Protein AF-A0A5Q4YV27-F1 (afdb_monomer_lite)

Organism: NCBI:txid2604047

Radius of gyration: 23.52 Å; chains: 1; bounding box: 38×27×90 Å

Sequence (108 aa):
MLRVTIELLPDGDAELTRTLAVMTVANDDTGTPMNGHYDVELTHIEADGTTFTKTARVADFDRDRPAVDLVAAALSVVNPLKRGMASFDDRHETGKAVAAYDDDELRL

pLDDT: mean 80.71, std 23.44, range [36.44, 98.19]

Structure (mmCIF, N/CA/C/O backbone):
data_AF-A0A5Q4YV27-F1
#
_entry.id   AF-A0A5Q4YV27-F1
#
loop_
_atom_site.group_PDB
_atom_site.id
_atom_site.type_symbol
_at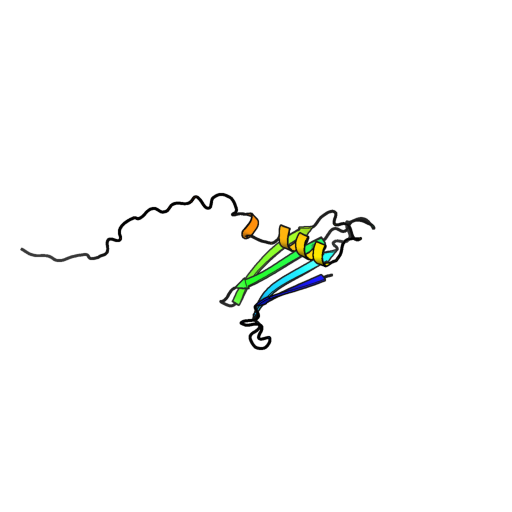om_site.label_atom_id
_atom_site.label_alt_id
_atom_site.label_comp_id
_atom_site.label_asym_id
_atom_site.label_entity_id
_atom_site.label_seq_id
_atom_site.pdbx_PDB_ins_code
_atom_site.Cartn_x
_atom_site.Cartn_y
_atom_site.Cartn_z
_atom_site.occupancy
_atom_site.B_iso_or_equiv
_atom_site.auth_seq_id
_atom_site.auth_comp_id
_atom_site.auth_asym_id
_atom_site.auth_atom_id
_atom_site.pdbx_PDB_model_num
ATOM 1 N N . MET A 1 1 ? -1.560 4.086 -10.359 1.00 87.56 1 MET A N 1
ATOM 2 C CA . MET A 1 1 ? -1.631 4.211 -8.888 1.00 87.56 1 MET A CA 1
ATOM 3 C C . MET A 1 1 ? -2.412 3.031 -8.342 1.00 87.56 1 MET A C 1
ATOM 5 O O . MET A 1 1 ? -3.460 2.717 -8.893 1.00 87.56 1 MET A O 1
ATOM 9 N N . LEU A 1 2 ? -1.903 2.392 -7.294 1.00 95.38 2 LEU A N 1
ATOM 10 C CA . LEU A 1 2 ? -2.586 1.347 -6.541 1.00 95.38 2 LEU A CA 1
ATOM 11 C C . LEU A 1 2 ? -3.004 1.913 -5.175 1.00 95.38 2 LEU A C 1
ATOM 13 O O . LEU A 1 2 ? -2.225 2.625 -4.541 1.00 95.38 2 LEU A O 1
ATOM 17 N N . ARG A 1 3 ? -4.217 1.589 -4.720 1.00 97.44 3 ARG A N 1
ATOM 18 C CA . ARG A 1 3 ? -4.699 1.889 -3.366 1.00 97.44 3 ARG A CA 1
ATOM 19 C C . ARG A 1 3 ? -5.034 0.580 -2.662 1.00 97.44 3 ARG A C 1
ATOM 21 O O . ARG A 1 3 ? -5.755 -0.242 -3.218 1.00 97.44 3 ARG A O 1
ATOM 28 N N . VAL A 1 4 ? -4.510 0.408 -1.456 1.00 97.19 4 VAL A N 1
ATOM 29 C CA . VAL A 1 4 ? -4.730 -0.759 -0.601 1.00 97.19 4 VAL A CA 1
ATOM 30 C C . VAL A 1 4 ? -5.370 -0.281 0.692 1.00 97.19 4 VAL A C 1
ATOM 32 O O . VAL A 1 4 ? -4.883 0.665 1.308 1.00 97.19 4 VAL A O 1
ATOM 35 N N . THR A 1 5 ? -6.439 -0.944 1.112 1.00 96.50 5 THR A N 1
ATOM 36 C CA . THR A 1 5 ? -7.062 -0.728 2.419 1.00 96.50 5 THR A CA 1
ATOM 37 C C . THR A 1 5 ? -6.822 -1.974 3.260 1.00 96.50 5 THR A C 1
ATOM 39 O O . THR A 1 5 ? -6.994 -3.089 2.772 1.00 96.50 5 THR A O 1
ATOM 42 N N . ILE A 1 6 ? -6.381 -1.787 4.501 1.00 94.38 6 ILE A N 1
ATOM 43 C CA . ILE A 1 6 ? -6.247 -2.861 5.484 1.00 94.38 6 ILE A CA 1
ATOM 44 C C . ILE A 1 6 ? -7.408 -2.717 6.452 1.00 94.38 6 ILE A C 1
ATOM 46 O O . ILE A 1 6 ? -7.557 -1.673 7.092 1.00 94.38 6 ILE A O 1
ATOM 50 N N . GLU A 1 7 ? -8.218 -3.761 6.552 1.00 95.50 7 GLU A N 1
ATOM 51 C CA . GLU A 1 7 ? -9.449 -3.772 7.332 1.00 95.50 7 GLU A CA 1
ATOM 52 C C . GLU A 1 7 ? -9.462 -4.967 8.278 1.00 95.50 7 GLU A C 1
ATOM 54 O O . GLU A 1 7 ? -8.980 -6.052 7.945 1.00 95.50 7 GLU A O 1
ATOM 59 N N . LEU A 1 8 ? -10.006 -4.750 9.471 1.00 93.88 8 LEU A N 1
ATOM 60 C CA . LEU A 1 8 ? -10.346 -5.803 10.412 1.00 93.88 8 LEU A CA 1
ATOM 61 C C . LEU A 1 8 ? -11.845 -6.064 10.312 1.00 93.88 8 LEU A C 1
ATOM 63 O O . LEU A 1 8 ? -12.633 -5.131 10.465 1.00 93.88 8 LEU A O 1
ATOM 67 N N . LEU A 1 9 ? -12.212 -7.323 10.088 1.00 95.88 9 LEU A N 1
ATOM 68 C CA . LEU A 1 9 ? -13.592 -7.800 10.103 1.00 95.88 9 LEU A CA 1
ATOM 69 C C . LEU A 1 9 ? -13.764 -8.683 11.346 1.00 95.88 9 LEU A C 1
ATOM 71 O O . LEU A 1 9 ? -13.319 -9.837 11.323 1.00 95.88 9 LEU A O 1
ATOM 75 N N . PRO A 1 10 ? -14.334 -8.160 12.446 1.00 92.81 10 PRO A N 1
ATOM 76 C CA . PRO A 1 10 ? -14.626 -8.958 13.632 1.00 92.81 10 PRO A CA 1
ATOM 77 C C . PRO A 1 10 ? -15.516 -10.143 13.256 1.00 92.81 10 PRO A C 1
ATOM 79 O O . PRO A 1 10 ? -16.569 -9.951 12.661 1.00 92.81 10 PRO A O 1
ATOM 82 N N . ASP A 1 11 ? -15.059 -11.365 13.531 1.00 93.62 11 ASP A N 1
ATOM 83 C CA . ASP A 1 11 ? -15.771 -12.612 13.204 1.00 93.62 11 ASP A CA 1
ATOM 84 C C . ASP A 1 11 ? -16.180 -12.763 11.722 1.00 93.62 11 ASP A C 1
ATOM 86 O O . ASP A 1 11 ? -17.078 -13.531 11.381 1.00 93.62 11 ASP A O 1
ATOM 90 N N . GLY A 1 12 ? -15.496 -12.050 10.818 1.00 90.38 12 GLY A N 1
ATOM 91 C CA . GLY A 1 12 ? -15.840 -12.010 9.395 1.00 90.38 12 GLY A CA 1
ATOM 92 C C . GLY A 1 12 ? -17.082 -11.171 9.071 1.00 90.38 12 GLY A C 1
ATOM 93 O O . GLY A 1 12 ? -17.535 -11.192 7.927 1.00 90.38 12 GLY A O 1
ATOM 94 N N . ASP A 1 13 ? -17.617 -10.431 10.043 1.00 92.88 13 ASP A N 1
ATOM 95 C CA . ASP A 1 13 ? -18.757 -9.544 9.859 1.00 92.88 13 ASP A CA 1
ATOM 96 C C . ASP A 1 13 ? -18.332 -8.257 9.139 1.00 92.88 13 ASP A C 1
ATOM 98 O O . ASP A 1 13 ? -17.562 -7.440 9.654 1.00 92.88 13 ASP A O 1
ATOM 102 N N . ALA A 1 14 ? -18.851 -8.080 7.925 1.00 90.19 14 ALA A N 1
ATOM 103 C CA . ALA A 1 14 ? -18.586 -6.908 7.106 1.00 90.19 14 ALA A CA 1
ATOM 104 C C . ALA A 1 14 ? -19.255 -5.634 7.657 1.00 90.19 14 ALA A C 1
ATOM 106 O O . ALA A 1 14 ? -18.783 -4.532 7.368 1.00 90.19 14 ALA A O 1
ATOM 107 N N . GLU A 1 15 ? -20.316 -5.746 8.460 1.00 92.06 15 GLU A N 1
ATOM 108 C CA . GLU A 1 15 ? -20.999 -4.591 9.056 1.00 92.06 15 GLU A CA 1
ATOM 109 C C . GLU A 1 15 ? -20.207 -3.990 10.223 1.00 92.06 15 GLU A C 1
ATOM 111 O O . GLU A 1 15 ? -20.317 -2.796 10.506 1.00 92.06 15 GLU A O 1
ATOM 116 N N . LEU A 1 16 ? -19.349 -4.793 10.858 1.00 90.62 16 LEU A N 1
ATOM 117 C CA . LEU A 1 16 ? -18.470 -4.378 11.954 1.00 90.62 16 LEU A CA 1
ATOM 118 C C . LEU A 1 16 ? -17.049 -4.034 11.481 1.00 90.62 16 LEU A C 1
ATOM 120 O O . LEU A 1 16 ? -16.121 -3.943 12.291 1.00 90.62 16 LEU A O 1
ATOM 124 N N . THR A 1 17 ? -16.866 -3.843 10.171 1.00 93.06 17 THR A N 1
ATOM 125 C CA . THR A 1 17 ? -15.557 -3.576 9.568 1.00 93.06 17 THR A CA 1
ATOM 126 C C . THR A 1 17 ? -14.928 -2.309 10.130 1.00 93.06 17 THR A C 1
ATOM 128 O O . THR A 1 17 ? -15.544 -1.242 10.187 1.00 93.06 17 THR A O 1
ATOM 131 N N . ARG A 1 18 ? -13.641 -2.403 10.465 1.00 92.50 18 ARG A N 1
ATOM 132 C CA . ARG A 1 18 ? -12.823 -1.261 10.865 1.00 92.50 18 ARG A CA 1
ATOM 133 C C . ARG A 1 18 ? -11.599 -1.132 9.967 1.00 92.50 18 ARG A C 1
ATOM 135 O O . ARG A 1 18 ? -10.764 -2.033 9.913 1.00 92.50 18 ARG A O 1
ATOM 142 N N . THR A 1 19 ? -11.433 0.024 9.328 1.00 95.19 19 THR A N 1
ATOM 143 C CA . THR A 1 19 ? -10.190 0.361 8.621 1.00 95.19 19 THR A CA 1
ATOM 144 C C . THR A 1 19 ? -9.048 0.560 9.618 1.00 95.19 19 THR A C 1
ATOM 146 O O . THR A 1 19 ? -9.153 1.358 10.547 1.00 95.19 19 THR A O 1
ATOM 149 N N . LEU A 1 20 ? -7.947 -0.158 9.408 1.00 94.69 20 LEU A N 1
ATOM 150 C CA . LEU A 1 20 ? -6.719 -0.054 10.199 1.00 94.69 20 LEU A CA 1
ATOM 151 C C . LEU A 1 20 ? -5.637 0.756 9.487 1.00 94.69 20 LEU A C 1
ATOM 153 O O . LEU A 1 20 ? -4.784 1.363 10.133 1.00 94.69 20 LEU A O 1
ATOM 157 N N . ALA A 1 21 ? -5.621 0.732 8.155 1.00 95.44 21 ALA A N 1
ATOM 158 C CA . ALA A 1 21 ? -4.686 1.529 7.381 1.00 95.44 21 ALA A CA 1
ATOM 159 C C . ALA A 1 21 ? -5.135 1.717 5.932 1.00 95.44 21 ALA A C 1
ATOM 161 O O . ALA A 1 21 ? -5.865 0.897 5.372 1.00 95.44 21 ALA A O 1
ATOM 162 N N . VAL A 1 22 ? -4.613 2.765 5.304 1.00 96.81 22 VAL A N 1
ATOM 163 C CA . VAL A 1 22 ? -4.691 2.984 3.858 1.00 96.81 22 VAL A CA 1
ATOM 164 C C . VAL A 1 22 ? -3.276 3.162 3.330 1.00 96.81 22 VAL A C 1
ATOM 166 O O . VAL A 1 22 ? -2.514 3.962 3.868 1.00 96.81 22 VAL A O 1
ATOM 169 N N . MET A 1 23 ? -2.928 2.427 2.278 1.00 97.19 23 MET A N 1
ATOM 170 C CA . MET A 1 23 ? -1.656 2.554 1.579 1.00 97.19 23 MET A CA 1
ATOM 171 C C . MET A 1 23 ? -1.884 2.981 0.133 1.00 97.19 23 MET A C 1
ATOM 173 O O . MET A 1 23 ? -2.703 2.390 -0.575 1.00 97.19 23 MET A O 1
ATOM 177 N N . THR A 1 24 ? -1.141 3.980 -0.326 1.00 98.12 24 THR A N 1
ATOM 178 C CA . THR A 1 24 ? -1.038 4.327 -1.743 1.00 98.12 24 THR A CA 1
ATOM 179 C C . THR A 1 24 ? 0.330 3.909 -2.269 1.00 98.12 24 THR A C 1
ATOM 181 O O . THR A 1 24 ? 1.335 4.002 -1.567 1.00 98.12 24 THR A O 1
ATOM 184 N N . VAL A 1 25 ? 0.353 3.387 -3.495 1.00 98.06 25 VAL A N 1
ATOM 185 C CA . VAL A 1 25 ? 1.576 3.049 -4.228 1.00 98.06 25 VAL A CA 1
ATOM 186 C C . VAL A 1 25 ? 1.478 3.696 -5.606 1.00 98.06 25 VAL A C 1
ATOM 188 O O . VAL A 1 25 ? 0.631 3.325 -6.432 1.00 98.06 25 VAL A O 1
ATOM 191 N N . ALA A 1 26 ? 2.301 4.707 -5.852 1.00 97.81 26 ALA A N 1
ATOM 192 C CA . ALA A 1 26 ? 2.298 5.501 -7.075 1.00 97.81 26 ALA A CA 1
ATOM 193 C C . ALA A 1 26 ? 3.617 5.308 -7.824 1.00 97.81 26 ALA A C 1
ATOM 195 O O . ALA A 1 26 ? 4.664 5.254 -7.199 1.00 97.81 26 ALA A O 1
ATOM 196 N N . ASN A 1 27 ? 3.567 5.161 -9.152 1.00 95.69 27 ASN A N 1
ATOM 197 C CA . ASN A 1 27 ? 4.785 5.150 -9.966 1.00 95.69 27 ASN A CA 1
ATOM 198 C C . ASN A 1 27 ? 5.372 6.566 -9.947 1.00 95.69 27 ASN A C 1
ATOM 200 O O . ASN A 1 27 ? 4.611 7.514 -10.128 1.00 95.69 27 ASN A O 1
ATOM 204 N N . ASP A 1 28 ? 6.673 6.693 -9.706 1.00 94.69 28 ASP A N 1
ATOM 205 C CA . ASP A 1 28 ? 7.365 7.990 -9.671 1.00 94.69 28 ASP A CA 1
ATOM 206 C C . ASP A 1 28 ? 7.898 8.431 -11.053 1.00 94.69 28 ASP A C 1
ATOM 208 O O . ASP A 1 28 ? 8.556 9.461 -11.174 1.00 94.69 28 ASP A O 1
ATOM 212 N N . ASP A 1 29 ? 7.633 7.631 -12.093 1.00 93.75 29 ASP A N 1
ATOM 213 C CA . ASP A 1 29 ? 8.034 7.817 -13.492 1.00 93.75 29 ASP A CA 1
ATOM 214 C C . ASP A 1 29 ? 9.554 7.831 -13.755 1.00 93.75 29 ASP A C 1
ATOM 216 O O . ASP A 1 29 ? 9.989 8.095 -14.876 1.00 93.75 29 ASP A O 1
ATOM 220 N N . THR A 1 30 ? 10.382 7.473 -12.769 1.00 95.06 30 THR A N 1
ATOM 221 C CA . THR A 1 30 ? 11.853 7.446 -12.907 1.00 95.06 30 THR A CA 1
ATOM 222 C C . THR A 1 30 ? 12.437 6.061 -13.211 1.00 95.06 30 THR A C 1
ATOM 224 O O . THR A 1 30 ? 13.647 5.928 -13.392 1.00 95.06 30 THR A O 1
ATOM 227 N N . GLY A 1 31 ? 11.596 5.026 -13.281 1.00 91.44 31 GLY A N 1
ATOM 228 C CA . GLY A 1 31 ? 12.008 3.665 -13.637 1.00 91.44 31 GLY A CA 1
ATOM 229 C C . GLY A 1 31 ? 12.250 3.445 -15.140 1.00 91.44 31 GLY A C 1
ATOM 230 O O . GLY A 1 31 ? 12.194 4.353 -15.965 1.00 91.44 31 GLY A O 1
ATOM 231 N N . THR A 1 32 ? 12.469 2.189 -15.519 1.00 94.38 32 THR A N 1
ATOM 232 C CA . THR A 1 32 ? 12.559 1.733 -16.916 1.00 94.38 32 THR A CA 1
ATOM 233 C C . THR A 1 32 ? 11.234 1.099 -17.377 1.00 94.38 32 THR A C 1
ATOM 235 O O . THR A 1 32 ? 10.319 0.905 -16.567 1.00 94.38 32 THR A O 1
ATOM 238 N N . PRO A 1 33 ? 11.092 0.728 -18.667 1.00 92.31 33 PRO A N 1
ATOM 239 C CA . PRO A 1 33 ? 9.927 -0.027 -19.125 1.00 92.31 33 PRO A CA 1
ATOM 240 C C . PRO A 1 33 ? 9.738 -1.376 -18.419 1.00 92.31 33 PRO A C 1
ATOM 242 O O . PRO A 1 33 ? 8.600 -1.804 -18.276 1.00 92.31 33 PRO A O 1
ATOM 245 N N . MET A 1 34 ? 10.827 -2.021 -17.977 1.00 94.56 34 MET A N 1
ATOM 246 C CA . MET A 1 34 ? 10.794 -3.333 -17.311 1.00 94.56 34 MET A CA 1
ATOM 247 C C . MET A 1 34 ? 10.741 -3.213 -15.784 1.00 94.56 34 MET A C 1
ATOM 249 O O . MET A 1 34 ? 10.069 -3.997 -15.128 1.00 94.56 34 MET A O 1
ATOM 253 N N . ASN A 1 35 ? 11.391 -2.195 -15.211 1.00 96.44 35 ASN A N 1
ATOM 254 C CA . ASN A 1 35 ? 11.478 -2.004 -13.762 1.00 96.44 35 ASN A CA 1
ATOM 255 C C . ASN A 1 35 ? 10.851 -0.670 -13.352 1.00 96.44 35 ASN A C 1
ATOM 257 O O . ASN A 1 35 ? 11.272 0.389 -13.806 1.00 96.44 35 ASN A O 1
ATOM 261 N N . GLY A 1 36 ? 9.835 -0.698 -12.495 1.00 96.25 36 GLY A N 1
ATOM 262 C CA . GLY A 1 36 ? 9.216 0.498 -11.928 1.00 96.25 36 GLY A CA 1
ATOM 263 C C . GLY A 1 36 ? 9.898 0.977 -10.648 1.00 96.25 36 GLY A C 1
ATOM 264 O O . GLY A 1 36 ? 10.507 0.201 -9.910 1.00 96.25 36 GLY A O 1
ATOM 265 N N . HIS A 1 37 ? 9.756 2.266 -10.371 1.00 97.75 37 HIS A N 1
ATOM 266 C CA . HIS A 1 37 ? 10.042 2.853 -9.070 1.00 97.75 37 HIS A CA 1
ATOM 267 C C . HIS A 1 37 ? 8.741 3.437 -8.531 1.00 97.75 37 HIS A C 1
ATOM 269 O O . HIS A 1 37 ? 7.948 3.996 -9.293 1.00 97.75 37 HIS A O 1
ATOM 275 N N . TYR A 1 38 ? 8.484 3.221 -7.245 1.00 98.12 38 TYR A N 1
ATOM 276 C CA . TYR A 1 38 ? 7.194 3.536 -6.656 1.00 98.12 38 TYR A CA 1
ATOM 277 C C . TYR A 1 38 ? 7.340 4.250 -5.322 1.00 98.12 38 TYR A C 1
ATOM 279 O O . TYR A 1 38 ? 7.988 3.733 -4.408 1.00 98.12 38 TYR A O 1
ATOM 287 N N . ASP A 1 39 ? 6.663 5.385 -5.201 1.00 98.19 39 ASP A N 1
ATOM 288 C CA . ASP A 1 39 ? 6.433 6.064 -3.937 1.00 98.19 39 ASP A CA 1
ATOM 289 C C . ASP A 1 39 ? 5.301 5.368 -3.188 1.00 98.19 39 ASP A C 1
ATOM 291 O O . ASP A 1 39 ? 4.249 5.042 -3.750 1.00 98.19 39 ASP A O 1
ATOM 295 N N . VAL A 1 40 ? 5.538 5.116 -1.905 1.00 98.12 40 VAL A N 1
ATOM 296 C CA . VAL A 1 40 ? 4.608 4.435 -1.011 1.00 98.12 40 VAL A CA 1
ATOM 297 C C . VAL A 1 40 ? 4.271 5.366 0.135 1.00 98.12 40 VAL A C 1
ATOM 299 O O . VAL A 1 40 ? 5.170 5.844 0.822 1.00 98.12 40 VAL A O 1
ATOM 302 N N . GLU A 1 41 ? 2.986 5.553 0.396 1.00 97.31 41 GLU A N 1
ATOM 303 C CA . GLU A 1 41 ? 2.488 6.234 1.587 1.00 97.31 41 GLU A CA 1
ATOM 304 C C . GLU A 1 41 ? 1.532 5.302 2.323 1.00 97.31 41 GLU A C 1
ATOM 306 O O . GLU A 1 41 ? 0.561 4.829 1.741 1.00 97.31 41 GLU A O 1
ATOM 311 N N . LEU A 1 42 ? 1.803 5.029 3.597 1.00 96.69 42 LEU A N 1
ATOM 312 C CA . LEU A 1 42 ? 0.935 4.271 4.491 1.00 96.69 42 LEU A CA 1
ATOM 313 C C . LEU A 1 42 ? 0.446 5.187 5.605 1.00 96.69 42 LEU A C 1
ATOM 315 O O . LEU A 1 42 ? 1.255 5.697 6.375 1.00 96.69 42 LEU A O 1
ATOM 319 N N . THR A 1 43 ? -0.867 5.307 5.742 1.00 95.94 43 THR A N 1
ATOM 320 C CA . THR A 1 43 ? -1.519 5.965 6.874 1.00 95.94 43 THR A CA 1
ATOM 321 C C . THR A 1 43 ? -2.157 4.902 7.758 1.00 95.94 43 THR A C 1
ATOM 323 O O . THR A 1 43 ? -3.086 4.220 7.328 1.00 95.94 43 THR A O 1
ATOM 326 N N . HIS A 1 44 ? -1.638 4.743 8.974 1.00 93.38 44 HIS A N 1
ATOM 327 C CA . HIS A 1 44 ? -2.183 3.882 10.022 1.00 93.38 44 HIS A CA 1
ATOM 328 C C . HIS A 1 44 ? -3.226 4.637 10.849 1.00 93.38 44 HIS A C 1
ATOM 330 O O . HIS A 1 44 ? -3.061 5.835 11.076 1.00 93.38 44 HIS A O 1
ATOM 336 N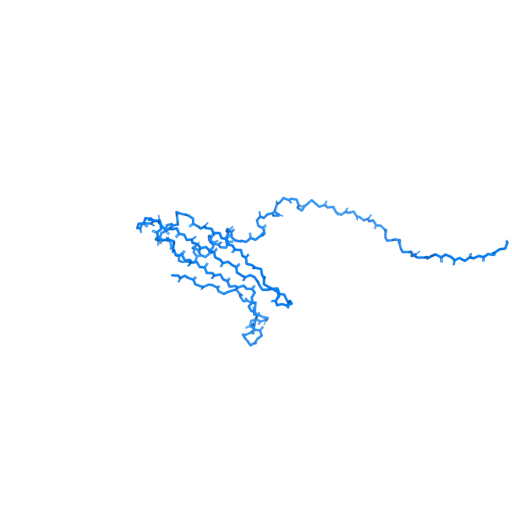 N . ILE A 1 45 ? -4.277 3.940 11.285 1.00 93.00 45 ILE A N 1
ATOM 337 C CA . ILE A 1 45 ? -5.393 4.489 12.058 1.00 93.00 45 ILE A CA 1
ATOM 338 C C . ILE A 1 45 ? -5.490 3.728 13.385 1.00 93.00 45 ILE A C 1
ATOM 340 O O . ILE A 1 45 ? -5.876 2.556 13.426 1.00 93.00 45 ILE A O 1
ATOM 344 N N . GLU A 1 46 ? -5.151 4.414 14.470 1.00 89.81 46 GLU A N 1
ATOM 345 C CA . GLU A 1 46 ? -5.194 3.887 15.832 1.00 89.81 46 GLU A CA 1
ATOM 346 C C . GLU A 1 46 ? -6.638 3.721 16.337 1.00 89.81 46 GLU A C 1
ATOM 348 O O . GLU A 1 46 ? -7.612 4.144 15.709 1.00 89.81 46 GLU A O 1
ATOM 353 N N . ALA A 1 47 ? -6.808 3.048 17.480 1.00 87.12 47 ALA A N 1
ATOM 354 C CA . ALA A 1 47 ? -8.130 2.806 18.079 1.00 87.12 47 ALA A CA 1
ATOM 355 C C . ALA A 1 47 ? -8.864 4.070 18.528 1.00 87.12 47 ALA A C 1
ATOM 357 O O . ALA A 1 47 ? -10.092 4.087 18.520 1.00 87.12 47 ALA A O 1
ATOM 358 N N . ASP A 1 48 ? -8.124 5.116 18.873 1.00 91.31 48 ASP A N 1
ATOM 359 C CA . ASP A 1 48 ? -8.655 6.425 19.249 1.00 91.31 48 ASP A CA 1
ATOM 360 C C . ASP A 1 48 ? -8.935 7.337 18.036 1.00 91.31 48 ASP A C 1
ATOM 362 O O . ASP A 1 48 ? -9.394 8.465 18.207 1.00 91.31 48 ASP A O 1
ATOM 366 N N . GLY A 1 49 ? -8.681 6.855 16.812 1.00 88.94 49 GLY A N 1
ATOM 367 C CA . GLY A 1 49 ? -8.821 7.618 15.572 1.00 88.94 49 GLY A CA 1
ATOM 368 C C . GLY A 1 49 ? -7.597 8.462 15.203 1.00 88.94 49 GLY A C 1
ATOM 369 O O . GLY A 1 49 ? -7.603 9.091 14.143 1.00 88.94 49 GLY A O 1
ATOM 370 N N . THR A 1 50 ? -6.540 8.466 16.021 1.00 91.88 50 THR A N 1
ATOM 371 C CA . THR A 1 50 ? -5.270 9.117 15.687 1.00 91.88 50 THR A CA 1
ATOM 372 C C . THR A 1 50 ? -4.650 8.458 14.457 1.00 91.88 50 THR A C 1
ATOM 374 O O . THR A 1 50 ? -4.677 7.236 14.301 1.00 91.88 50 THR A O 1
ATOM 377 N N . THR A 1 51 ? -4.065 9.267 13.573 1.00 93.00 51 THR A N 1
ATOM 378 C CA . THR A 1 51 ? -3.421 8.774 12.352 1.00 93.00 51 THR A CA 1
ATOM 379 C C . THR A 1 51 ? -1.916 8.989 12.367 1.00 93.00 51 THR A C 1
ATOM 381 O O . THR A 1 51 ? -1.447 10.078 12.699 1.00 93.00 51 THR A O 1
ATOM 384 N N . PHE A 1 52 ? -1.165 7.988 11.912 1.00 92.00 52 PHE A N 1
ATOM 385 C CA . PHE A 1 52 ? 0.274 8.088 11.675 1.00 92.00 52 PHE A CA 1
ATOM 386 C C . PHE A 1 52 ? 0.593 7.755 10.220 1.00 92.00 52 PHE A C 1
ATOM 388 O O . PHE A 1 52 ? 0.234 6.682 9.735 1.00 92.00 52 PHE A O 1
ATOM 395 N N . THR A 1 53 ? 1.300 8.651 9.533 1.00 94.94 53 THR A N 1
ATOM 396 C CA . THR A 1 53 ? 1.677 8.466 8.128 1.00 94.94 53 THR A CA 1
ATOM 397 C C . THR A 1 53 ? 3.164 8.183 7.996 1.00 94.94 53 THR A C 1
ATOM 399 O O . THR A 1 53 ? 4.004 8.839 8.614 1.00 94.94 53 THR A O 1
ATOM 402 N N . LYS A 1 54 ? 3.501 7.214 7.146 1.00 94.88 54 LYS A N 1
ATOM 403 C CA . LYS A 1 54 ? 4.871 6.875 6.786 1.00 94.88 54 LYS A CA 1
ATOM 404 C C . LYS A 1 54 ? 5.012 6.766 5.281 1.00 94.88 54 LYS A C 1
ATOM 406 O O . LYS A 1 54 ? 4.224 6.090 4.626 1.00 94.88 54 LYS A O 1
ATOM 411 N N . THR A 1 55 ? 6.070 7.373 4.764 1.00 96.31 55 THR A N 1
ATOM 412 C CA . THR A 1 55 ? 6.439 7.300 3.356 1.00 96.31 55 THR A CA 1
ATOM 413 C C . THR A 1 55 ? 7.690 6.448 3.160 1.00 96.31 55 THR A C 1
ATOM 415 O O . THR A 1 55 ? 8.535 6.327 4.054 1.00 96.31 55 THR A O 1
ATOM 418 N N . ALA A 1 56 ? 7.789 5.800 2.006 1.00 96.56 56 ALA A N 1
ATOM 419 C CA . ALA A 1 56 ? 8.947 5.024 1.584 1.00 96.56 56 ALA A CA 1
ATOM 420 C C . ALA A 1 56 ? 8.972 4.907 0.055 1.00 96.56 56 ALA A C 1
ATOM 422 O O . ALA A 1 56 ? 8.062 5.371 -0.627 1.00 96.56 56 ALA A O 1
ATOM 423 N N . ARG A 1 57 ? 1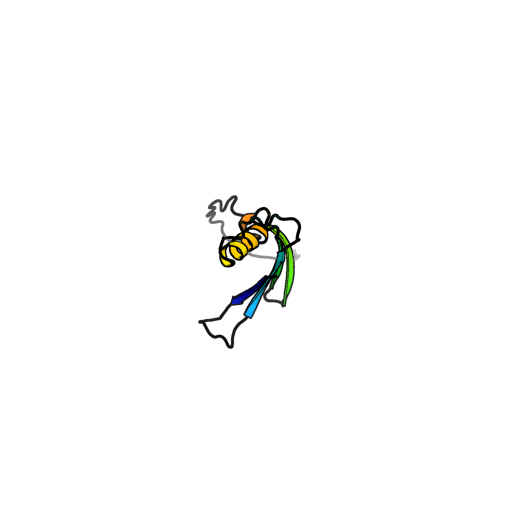0.003 4.245 -0.473 1.00 96.81 57 ARG A N 1
ATOM 424 C CA . ARG A 1 57 ? 10.146 3.973 -1.902 1.00 96.81 57 ARG A CA 1
ATOM 425 C C . ARG A 1 57 ? 10.448 2.501 -2.142 1.00 96.81 57 ARG A C 1
ATOM 427 O O . ARG A 1 57 ? 11.260 1.912 -1.429 1.00 96.81 57 ARG A O 1
ATOM 434 N N . VAL A 1 58 ? 9.821 1.928 -3.162 1.00 97.56 58 VAL A N 1
ATOM 435 C CA . VAL A 1 58 ? 10.201 0.637 -3.744 1.00 97.56 58 VAL A CA 1
ATOM 436 C C . VAL A 1 58 ? 10.944 0.927 -5.044 1.00 97.56 58 VAL A C 1
ATOM 438 O O . VAL A 1 58 ? 10.358 1.457 -5.985 1.00 97.56 58 VAL A O 1
ATOM 441 N N . ALA A 1 59 ? 12.236 0.609 -5.086 1.00 96.56 59 ALA A N 1
ATOM 442 C CA . ALA A 1 59 ? 13.064 0.751 -6.280 1.00 96.56 59 ALA A CA 1
ATOM 443 C C . ALA A 1 59 ? 13.151 -0.574 -7.053 1.00 96.56 59 ALA A C 1
ATOM 445 O O . ALA A 1 59 ? 12.954 -1.645 -6.482 1.00 96.56 59 ALA A O 1
ATOM 446 N N . ASP A 1 60 ? 13.449 -0.464 -8.346 1.00 96.62 60 ASP A N 1
ATOM 447 C CA . ASP A 1 60 ? 13.713 -1.567 -9.278 1.00 96.62 60 ASP A CA 1
ATOM 448 C C . ASP A 1 60 ? 12.711 -2.737 -9.227 1.00 96.62 60 ASP A C 1
ATOM 450 O O . ASP A 1 60 ? 13.088 -3.904 -9.317 1.00 96.62 60 ASP A O 1
ATOM 454 N N . PHE A 1 61 ? 11.414 -2.447 -9.081 1.00 97.44 61 PHE A N 1
ATOM 455 C CA . PHE A 1 61 ? 10.395 -3.493 -9.059 1.00 97.44 61 PHE A CA 1
ATOM 456 C C . PHE A 1 61 ? 10.088 -3.979 -10.477 1.00 97.44 61 PHE A C 1
ATOM 458 O O . PHE A 1 61 ? 9.581 -3.214 -11.300 1.00 97.44 61 PHE A O 1
ATOM 465 N N . ASP A 1 62 ? 10.356 -5.256 -10.727 1.00 97.62 62 ASP A N 1
ATOM 466 C CA . ASP A 1 62 ? 10.022 -5.952 -11.969 1.00 97.62 62 ASP A CA 1
ATOM 467 C C . ASP A 1 62 ? 8.512 -5.886 -12.255 1.00 97.62 62 ASP A C 1
ATOM 469 O O . ASP A 1 62 ? 7.693 -6.402 -11.491 1.00 97.62 62 ASP A O 1
ATOM 473 N N . ARG A 1 63 ? 8.143 -5.225 -13.357 1.00 94.56 63 ARG A N 1
ATOM 474 C CA . ARG A 1 63 ? 6.749 -4.970 -13.743 1.00 94.56 63 ARG A CA 1
ATOM 475 C C . ARG A 1 63 ? 6.023 -6.206 -14.273 1.00 94.56 63 ARG A C 1
ATOM 477 O O . ARG A 1 63 ? 4.796 -6.163 -14.333 1.00 94.56 63 ARG A O 1
ATOM 484 N N . ASP A 1 64 ? 6.736 -7.280 -14.608 1.00 97.06 64 ASP A N 1
ATOM 485 C CA . ASP A 1 64 ? 6.114 -8.552 -14.995 1.00 97.06 64 ASP A CA 1
ATOM 486 C C . ASP A 1 64 ? 5.579 -9.317 -13.773 1.00 97.06 64 ASP A C 1
ATOM 488 O O . ASP A 1 64 ? 4.786 -10.256 -13.902 1.00 97.06 64 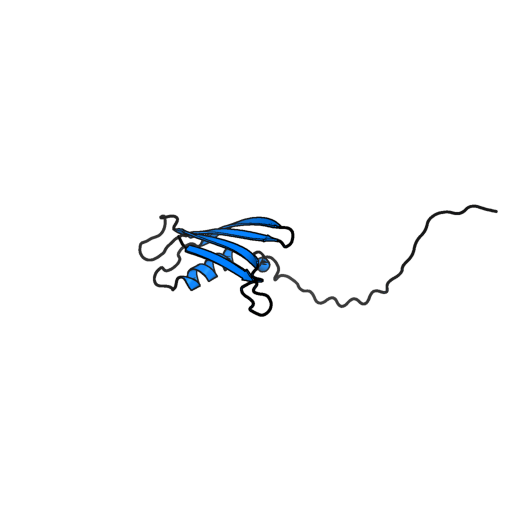ASP A O 1
ATOM 492 N N . ARG A 1 65 ? 5.965 -8.900 -12.558 1.00 96.81 65 ARG A N 1
ATOM 493 C CA . ARG A 1 65 ? 5.453 -9.485 -11.320 1.00 96.81 65 ARG A CA 1
ATOM 494 C C . ARG A 1 65 ? 4.022 -9.028 -11.015 1.00 96.81 65 ARG A C 1
ATOM 496 O O . ARG A 1 65 ? 3.646 -7.889 -11.295 1.00 96.81 65 ARG A O 1
ATOM 503 N N . PRO A 1 66 ? 3.217 -9.879 -10.355 1.00 97.06 66 PRO A N 1
ATOM 504 C CA . PRO A 1 66 ? 1.866 -9.523 -9.940 1.00 97.06 66 PRO A CA 1
ATOM 505 C C . PRO A 1 66 ? 1.814 -8.284 -9.038 1.00 97.06 66 PRO A C 1
ATOM 507 O O . PRO A 1 66 ? 2.668 -8.082 -8.176 1.00 97.06 66 PRO A O 1
ATOM 510 N N . ALA A 1 67 ? 0.733 -7.506 -9.133 1.00 94.44 67 ALA A N 1
ATOM 511 C CA . ALA A 1 67 ? 0.528 -6.327 -8.286 1.00 94.44 67 ALA A CA 1
ATOM 512 C C . ALA A 1 67 ? 0.554 -6.643 -6.775 1.00 94.44 67 ALA A C 1
ATOM 514 O O . ALA A 1 67 ? 0.960 -5.800 -5.979 1.00 94.44 67 ALA A O 1
ATOM 515 N N . VAL A 1 68 ? 0.164 -7.856 -6.363 1.00 96.69 68 VAL A N 1
ATOM 516 C CA . VAL A 1 68 ? 0.245 -8.283 -4.955 1.00 96.69 68 VAL A CA 1
ATOM 517 C C . VAL A 1 68 ? 1.690 -8.356 -4.446 1.00 96.69 68 VAL A C 1
ATOM 519 O O . VAL A 1 68 ? 1.943 -8.033 -3.287 1.00 96.69 68 VAL A O 1
ATOM 522 N N . ASP A 1 69 ? 2.657 -8.670 -5.312 1.00 97.44 69 ASP A N 1
ATOM 523 C CA . ASP A 1 69 ? 4.077 -8.652 -4.952 1.00 97.44 69 ASP A CA 1
ATOM 524 C C . ASP A 1 69 ? 4.563 -7.220 -4.712 1.00 97.44 69 ASP A C 1
ATOM 526 O O . ASP A 1 69 ? 5.362 -6.980 -3.805 1.00 97.44 69 ASP A O 1
ATOM 530 N N . LEU A 1 70 ? 4.044 -6.255 -5.481 1.00 97.19 70 LEU A N 1
ATOM 531 C CA . LEU A 1 70 ? 4.309 -4.834 -5.259 1.00 97.19 70 LEU A CA 1
ATOM 532 C C . LEU A 1 70 ? 3.728 -4.374 -3.918 1.00 97.19 70 LEU A C 1
ATOM 534 O O . LEU A 1 70 ? 4.402 -3.663 -3.178 1.00 97.19 70 LEU A O 1
ATOM 538 N N . VAL A 1 71 ? 2.515 -4.816 -3.565 1.00 96.62 71 VAL A N 1
ATOM 539 C CA . VAL A 1 71 ? 1.913 -4.550 -2.244 1.00 96.62 71 VAL A CA 1
ATOM 540 C C . VAL A 1 71 ? 2.774 -5.119 -1.124 1.00 96.62 71 VAL A C 1
ATOM 542 O O . VAL A 1 71 ? 3.044 -4.421 -0.147 1.00 96.62 71 VAL A O 1
ATOM 545 N N . ALA A 1 72 ? 3.236 -6.362 -1.266 1.00 96.00 72 ALA A N 1
ATOM 546 C CA . ALA A 1 72 ? 4.107 -6.995 -0.285 1.00 96.00 72 ALA A CA 1
ATOM 547 C C . ALA A 1 72 ? 5.432 -6.231 -0.135 1.00 96.00 72 ALA A C 1
ATOM 549 O O . ALA A 1 72 ? 5.845 -5.941 0.989 1.00 96.00 72 ALA A O 1
ATOM 550 N N . ALA A 1 73 ? 6.068 -5.843 -1.246 1.00 96.31 73 ALA A N 1
ATOM 551 C CA . ALA A 1 73 ? 7.289 -5.040 -1.247 1.00 96.31 73 ALA A CA 1
ATOM 552 C C . ALA A 1 73 ? 7.074 -3.667 -0.589 1.00 96.31 73 ALA A C 1
ATOM 554 O O . ALA A 1 73 ? 7.871 -3.272 0.267 1.00 96.31 73 ALA A O 1
ATOM 555 N N . ALA A 1 74 ? 5.973 -2.988 -0.921 1.00 96.56 74 ALA A N 1
ATOM 556 C CA . ALA A 1 74 ? 5.575 -1.709 -0.345 1.00 96.56 74 ALA A CA 1
ATOM 557 C C . ALA A 1 74 ? 5.385 -1.816 1.173 1.00 96.56 74 ALA A C 1
ATOM 559 O O . ALA A 1 74 ? 6.059 -1.112 1.924 1.00 96.56 74 ALA A O 1
ATOM 560 N N . LEU A 1 75 ? 4.581 -2.775 1.647 1.00 94.19 75 LEU A N 1
ATOM 561 C CA . LEU A 1 75 ? 4.423 -3.062 3.077 1.00 94.19 75 LEU A CA 1
ATOM 562 C C . LEU A 1 75 ? 5.767 -3.332 3.751 1.00 94.19 75 LEU A C 1
ATOM 564 O O . LEU A 1 75 ? 6.009 -2.883 4.868 1.00 94.19 75 LEU A O 1
ATOM 568 N N . SER A 1 76 ? 6.670 -4.030 3.068 1.00 94.00 76 SER A N 1
ATOM 569 C CA . SER A 1 76 ? 7.974 -4.395 3.607 1.00 94.00 76 SER A CA 1
ATOM 570 C C . SER A 1 76 ? 8.875 -3.193 3.932 1.00 94.00 76 SER A C 1
ATOM 572 O O . SER A 1 76 ? 9.749 -3.343 4.791 1.00 94.00 76 SER A O 1
ATOM 574 N N . VAL A 1 77 ? 8.673 -2.041 3.276 1.00 94.38 77 VAL A N 1
ATOM 575 C CA . VAL A 1 77 ? 9.451 -0.805 3.484 1.00 94.38 77 VAL A CA 1
ATOM 576 C C . VAL A 1 77 ? 8.753 0.179 4.433 1.00 94.38 77 VAL A C 1
ATOM 578 O O . VAL A 1 77 ? 9.418 0.922 5.161 1.00 94.38 77 VAL A O 1
ATOM 581 N N . VAL A 1 78 ? 7.418 0.141 4.517 1.00 92.56 78 VAL A N 1
ATOM 582 C CA . VAL A 1 78 ? 6.648 0.994 5.441 1.00 92.56 78 VAL A CA 1
ATOM 583 C C . VAL A 1 78 ? 6.343 0.336 6.791 1.00 92.56 78 VAL A C 1
ATOM 585 O O . VAL A 1 78 ? 6.181 1.055 7.772 1.00 92.56 78 VAL A O 1
ATOM 588 N N . ASN A 1 79 ? 6.353 -0.991 6.925 1.00 81.56 79 ASN A N 1
ATOM 589 C CA . ASN A 1 79 ? 5.993 -1.657 8.183 1.00 81.56 79 ASN A CA 1
ATOM 590 C C . ASN A 1 79 ? 7.018 -1.362 9.312 1.00 81.56 79 ASN A C 1
ATOM 592 O O . ASN A 1 79 ? 8.219 -1.594 9.129 1.00 81.56 79 ASN A O 1
ATOM 596 N N . PRO A 1 80 ? 6.587 -0.843 10.481 1.00 61.75 80 PRO A N 1
ATOM 597 C CA . PRO A 1 80 ? 7.468 -0.557 11.618 1.00 61.75 80 PRO A CA 1
ATOM 598 C C . PRO A 1 80 ? 8.037 -1.809 12.309 1.00 61.75 80 PRO A C 1
ATOM 600 O O . PRO A 1 80 ? 9.111 -1.719 12.905 1.00 61.75 80 PRO A O 1
ATOM 603 N N . LEU A 1 81 ? 7.397 -2.981 12.187 1.00 57.47 81 LEU A N 1
ATOM 604 C CA . LEU A 1 81 ? 7.798 -4.211 12.892 1.00 57.47 81 LEU A CA 1
ATOM 605 C C . LEU A 1 81 ? 9.185 -4.739 12.488 1.00 57.47 81 LEU A C 1
ATOM 607 O O . LEU A 1 81 ? 9.809 -5.482 13.240 1.00 57.47 81 LEU A O 1
ATOM 611 N N . LYS A 1 82 ? 9.737 -4.302 11.348 1.00 52.25 82 LYS A N 1
ATOM 612 C CA . LYS A 1 82 ? 11.116 -4.645 10.963 1.00 52.25 82 LYS A CA 1
ATOM 613 C C . LYS A 1 82 ? 12.202 -3.931 11.783 1.00 52.25 82 LYS A C 1
ATOM 615 O O . LYS A 1 82 ? 13.367 -4.285 11.637 1.00 52.25 82 LYS A O 1
ATOM 620 N N . ARG A 1 83 ? 11.869 -2.964 12.654 1.00 43.44 83 ARG A N 1
ATOM 621 C CA . ARG A 1 83 ? 12.847 -2.336 13.573 1.00 43.44 83 ARG A CA 1
ATOM 622 C C . ARG A 1 83 ? 13.053 -3.090 14.898 1.00 43.44 83 ARG A C 1
ATOM 624 O O . ARG A 1 83 ? 13.916 -2.677 15.661 1.00 43.44 83 ARG A O 1
ATOM 631 N N . GLY A 1 84 ? 12.319 -4.176 15.172 1.00 37.12 84 GLY A N 1
ATOM 632 C CA . GLY A 1 84 ? 12.264 -4.798 16.507 1.00 37.12 84 GLY A CA 1
ATOM 633 C C . GLY A 1 84 ? 12.441 -6.318 16.572 1.00 37.12 84 GLY A C 1
ATOM 634 O O . GLY A 1 84 ? 12.009 -6.920 17.543 1.00 37.12 84 GLY A O 1
ATOM 635 N N . MET A 1 85 ? 13.062 -6.962 15.578 1.00 36.44 85 MET A N 1
ATOM 636 C CA . MET A 1 85 ? 13.497 -8.370 15.698 1.00 36.44 85 MET A CA 1
ATOM 637 C C . MET A 1 85 ? 14.936 -8.506 16.231 1.00 36.44 85 MET A C 1
ATOM 639 O O . MET A 1 85 ? 15.591 -9.525 16.034 1.00 36.44 85 MET A O 1
ATOM 643 N N . ALA A 1 86 ? 15.424 -7.476 16.927 1.00 40.53 86 ALA A N 1
ATOM 644 C CA . ALA A 1 86 ? 16.545 -7.587 17.849 1.00 40.53 86 ALA A CA 1
ATOM 645 C C . ALA A 1 86 ? 15.973 -7.732 19.272 1.00 40.53 86 ALA A C 1
ATOM 647 O O . ALA A 1 86 ? 15.295 -6.831 19.758 1.00 40.53 86 ALA A O 1
ATOM 648 N N . SER A 1 87 ? 16.234 -8.896 19.878 1.00 39.09 87 SER A N 1
ATOM 649 C CA . SER A 1 87 ? 15.984 -9.290 21.275 1.00 39.09 87 SER A CA 1
ATOM 650 C C . SER A 1 87 ? 14.545 -9.194 21.807 1.00 39.09 87 SER A C 1
ATOM 652 O O . SER A 1 87 ? 14.216 -8.291 22.571 1.00 39.09 87 SER A O 1
ATOM 654 N N . PHE A 1 88 ? 13.741 -10.230 21.557 1.00 38.88 88 PHE A N 1
ATOM 655 C CA . PHE A 1 88 ? 12.998 -10.831 22.669 1.00 38.88 88 PHE A CA 1
ATOM 656 C C . PHE A 1 88 ? 13.997 -11.729 23.418 1.00 38.88 88 PHE A C 1
ATOM 658 O O . PHE A 1 88 ? 14.132 -12.910 23.114 1.00 38.88 88 PHE A O 1
ATOM 665 N N . ASP A 1 89 ? 14.801 -11.109 24.288 1.00 39.66 89 ASP A N 1
ATOM 666 C CA . ASP A 1 89 ? 15.592 -11.816 25.298 1.00 39.66 89 ASP A CA 1
ATOM 667 C C . ASP A 1 89 ? 14.601 -12.300 26.358 1.00 39.66 89 ASP A C 1
ATOM 669 O O . ASP A 1 89 ? 13.897 -11.506 26.987 1.00 39.66 89 ASP A O 1
ATOM 673 N N . ASP A 1 90 ? 14.489 -13.616 26.461 1.00 4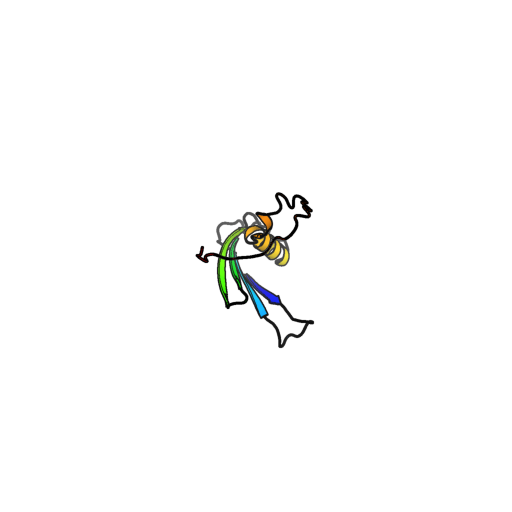5.44 90 ASP A N 1
ATOM 674 C CA . ASP A 1 90 ? 13.639 -14.334 27.394 1.00 45.44 90 ASP A CA 1
ATOM 675 C C . ASP A 1 90 ? 14.136 -14.064 28.822 1.00 45.44 90 ASP A C 1
ATOM 677 O O . ASP A 1 90 ? 15.075 -14.691 29.309 1.00 45.44 90 ASP A O 1
ATOM 681 N N . ARG A 1 91 ? 13.539 -13.077 29.497 1.00 39.25 91 ARG A N 1
ATOM 682 C CA . ARG A 1 91 ? 13.690 -12.900 30.945 1.00 39.25 91 ARG A CA 1
ATOM 683 C C . ARG A 1 91 ? 12.361 -13.121 31.632 1.00 39.25 91 ARG A C 1
ATOM 685 O O . ARG A 1 91 ? 11.653 -12.191 32.010 1.00 39.25 91 ARG A O 1
ATOM 692 N N . HIS A 1 92 ? 12.082 -14.394 31.871 1.00 38.97 92 HIS A N 1
ATOM 693 C CA . HIS A 1 92 ? 11.428 -14.806 33.100 1.00 38.97 92 HIS A CA 1
ATOM 694 C C . HIS A 1 92 ? 12.298 -14.387 34.300 1.00 38.97 92 HIS A C 1
ATOM 696 O O . HIS A 1 92 ? 13.145 -15.146 34.760 1.00 38.97 92 HIS A O 1
ATOM 702 N N . GLU A 1 93 ? 12.074 -13.189 34.839 1.00 38.75 93 GLU A N 1
ATOM 703 C CA . GLU A 1 93 ? 12.435 -12.887 36.225 1.00 38.75 93 GLU A CA 1
ATOM 704 C C . GLU A 1 93 ? 11.162 -12.776 37.062 1.00 38.75 93 GLU A C 1
ATOM 706 O O . GLU A 1 93 ? 10.404 -11.808 37.023 1.00 38.75 93 GLU A O 1
ATOM 711 N N . THR A 1 94 ? 10.924 -13.827 37.840 1.00 46.00 94 THR A N 1
ATOM 712 C CA . THR A 1 94 ? 10.020 -13.826 38.985 1.00 46.00 94 THR A CA 1
ATOM 713 C C . THR A 1 94 ? 10.550 -12.850 40.038 1.00 46.00 94 THR A C 1
ATOM 715 O O . THR A 1 94 ? 11.471 -13.180 40.782 1.00 46.00 94 THR A O 1
ATOM 718 N N . GLY A 1 95 ? 9.962 -11.656 40.116 1.00 36.53 95 GLY A N 1
ATOM 719 C CA . GLY A 1 95 ? 10.294 -10.623 41.099 1.00 36.53 95 GLY A CA 1
ATOM 720 C C . GLY A 1 95 ? 9.053 -10.145 41.849 1.00 36.53 95 GLY A C 1
ATOM 721 O O . GLY A 1 95 ? 8.260 -9.368 41.338 1.00 36.53 95 GLY A O 1
ATOM 722 N N . LYS A 1 96 ? 8.893 -10.671 43.062 1.00 36.56 96 LYS A N 1
ATOM 723 C CA . LYS A 1 96 ? 7.880 -10.412 44.098 1.00 36.56 96 LYS A CA 1
ATOM 724 C C . LYS A 1 96 ? 7.334 -8.967 44.145 1.00 36.56 96 LYS A C 1
ATOM 726 O O . LYS A 1 96 ? 8.088 -8.020 44.340 1.00 36.56 96 LYS A O 1
ATOM 731 N N . ALA A 1 97 ? 6.008 -8.831 44.085 1.00 36.59 97 ALA A N 1
ATOM 732 C CA . ALA A 1 97 ? 5.299 -7.590 44.390 1.00 36.59 97 ALA A CA 1
ATOM 733 C C . ALA A 1 97 ? 5.483 -7.192 45.867 1.00 36.59 97 ALA A C 1
ATOM 735 O O . ALA A 1 97 ? 5.279 -8.014 46.764 1.00 36.59 97 ALA A O 1
ATOM 736 N N . VAL A 1 98 ? 5.813 -5.924 46.114 1.00 38.88 98 VAL A N 1
ATOM 737 C CA . VAL A 1 98 ? 5.649 -5.273 47.420 1.00 38.88 98 VAL A CA 1
ATOM 738 C C . VAL A 1 98 ? 4.900 -3.962 47.179 1.00 38.88 98 VAL A C 1
ATOM 740 O O . VAL A 1 98 ? 5.464 -3.002 46.669 1.00 38.88 98 VAL A O 1
ATOM 743 N N . ALA A 1 99 ? 3.609 -3.954 47.504 1.00 41.34 99 ALA A N 1
ATOM 744 C CA . ALA A 1 99 ? 2.859 -2.747 47.862 1.00 41.34 99 ALA A CA 1
ATOM 745 C C . ALA A 1 99 ? 2.906 -2.645 49.407 1.00 41.34 99 ALA A C 1
ATOM 747 O O . ALA A 1 99 ? 3.047 -3.678 50.058 1.00 41.34 99 ALA A O 1
ATOM 748 N N . ALA A 1 100 ? 2.830 -1.500 50.083 1.00 38.16 100 ALA A N 1
ATOM 749 C CA . ALA A 1 100 ? 2.143 -0.246 49.794 1.00 38.16 100 ALA A CA 1
ATOM 750 C C . ALA A 1 100 ? 2.712 0.905 50.673 1.00 38.16 100 ALA A C 1
ATOM 752 O O . ALA A 1 100 ? 3.364 0.614 51.673 1.00 38.16 100 ALA A O 1
ATOM 753 N N . TYR A 1 101 ? 2.452 2.152 50.239 1.00 41.25 101 TYR A N 1
ATOM 754 C CA . TYR A 1 101 ? 2.135 3.430 50.937 1.00 41.25 101 TYR A CA 1
ATOM 755 C C . TYR A 1 101 ? 2.184 3.483 52.492 1.00 41.25 101 TYR A C 1
ATOM 757 O O . TYR A 1 101 ? 1.943 2.477 53.145 1.00 41.25 101 TYR A O 1
ATOM 765 N N . ASP A 1 102 ? 2.400 4.604 53.196 1.00 43.31 102 ASP A N 1
ATOM 766 C CA . ASP A 1 102 ? 2.219 6.039 52.905 1.00 43.31 102 ASP A CA 1
ATOM 767 C C . ASP A 1 102 ? 2.970 6.897 53.959 1.00 43.31 102 ASP A C 1
ATOM 769 O O . ASP A 1 102 ? 3.419 6.376 54.983 1.00 43.31 102 ASP A O 1
ATOM 773 N N . ASP A 1 103 ? 3.071 8.200 53.684 1.00 50.03 103 ASP A N 1
ATOM 774 C CA . ASP A 1 103 ? 3.607 9.283 54.528 1.00 50.03 103 ASP A CA 1
ATOM 775 C C . ASP A 1 103 ? 2.877 9.485 55.881 1.00 50.03 103 ASP A C 1
ATOM 777 O O . ASP A 1 103 ? 1.688 9.206 56.010 1.00 50.03 103 ASP A O 1
ATOM 781 N N . ASP A 1 104 ? 3.613 10.085 56.829 1.00 48.28 104 ASP A N 1
ATOM 782 C CA . ASP A 1 104 ? 3.185 10.847 58.020 1.00 48.28 104 ASP A CA 1
ATOM 783 C C . ASP A 1 104 ? 2.247 10.210 59.074 1.00 48.28 104 ASP A C 1
ATOM 785 O O . ASP A 1 104 ? 1.049 10.068 58.867 1.00 48.28 104 ASP A O 1
ATOM 789 N N . GLU A 1 105 ? 2.746 10.046 60.314 1.00 44.84 105 GLU A N 1
ATOM 790 C CA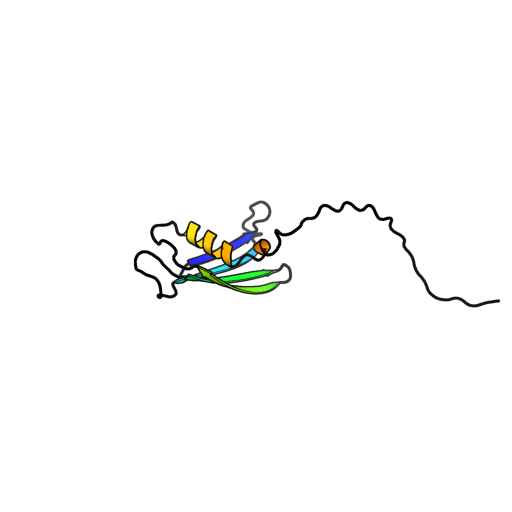 . GLU A 1 105 ? 2.094 10.661 61.487 1.00 44.84 105 GLU A CA 1
ATOM 791 C C . GLU A 1 105 ? 2.993 10.745 62.746 1.00 44.84 105 GLU A C 1
ATOM 793 O O . GLU A 1 105 ? 3.778 9.861 63.083 1.00 44.84 105 GLU A O 1
ATOM 798 N N . LEU A 1 106 ? 2.849 11.887 63.425 1.00 45.12 106 LEU A N 1
ATOM 799 C CA . LEU A 1 106 ? 3.481 12.369 64.657 1.00 45.12 106 LEU A CA 1
ATOM 800 C C . LEU A 1 106 ? 3.096 11.590 65.940 1.00 45.12 106 LEU A C 1
ATOM 802 O O . LEU A 1 106 ? 2.021 11.006 66.006 1.00 45.12 106 LEU A O 1
ATOM 806 N N . ARG A 1 107 ? 3.866 11.862 67.019 1.00 40.03 107 ARG A N 1
ATOM 807 C CA . ARG A 1 107 ? 3.614 11.641 68.478 1.00 40.03 107 ARG A CA 1
ATOM 808 C C . ARG A 1 107 ? 4.083 10.274 69.007 1.00 40.03 107 ARG A C 1
ATOM 810 O O . ARG A 1 107 ? 3.771 9.256 68.416 1.00 40.03 107 ARG A O 1
ATOM 817 N N . LEU A 1 108 ? 4.809 10.152 70.124 1.00 39.78 108 LEU A N 1
ATOM 818 C CA . LEU A 1 108 ? 5.062 11.002 71.303 1.00 39.78 108 LEU A CA 1
ATOM 819 C C . LEU A 1 108 ? 6.432 10.633 71.898 1.00 39.78 108 LEU A C 1
ATOM 821 O O . LEU A 1 108 ? 6.765 9.428 71.857 1.00 39.78 108 LEU A O 1
#

Foldseek 3Di:
DDKDWDWDDVVVPPVPIDTQKIKDWAFPPPDDPQFTKIKMKMWGADPVRDIDIDIDMDGRHGPVDDVVVVVVSNCVGGPPCVVPPPDPPDDPDPDDDDDDDDDDDDDD

Secondary structure (DSSP, 8-state):
-EEEEEEE-GGG-STT-EEEEEEEEEE-S-S-SSEEEEEEEEEEE-TTS-EEEEEEEEEEEETTS-HHHHHHHHHHHH-GGGG--S----------------------